Protein AF-A0A8S3FJT2-F1 (afdb_monomer_lite)

pLDDT: mean 82.51, std 18.98, range [36.62, 97.38]

Organism: NCBI:txid392030

Secondary structure (DSSP, 8-state):
-------------S-EEEEEEEE-SS-EEEEEEEE----SPPHHHHHHHHHHHHHHHHHHHHHHT-

Foldseek 3Di:
DDDPPPPPPPDPPQWDWDWDWDDDPPDTDTDTDTDHDPPDDDPVVVVVVVVVVVVVVVVVCVVVPD

InterPro domains:
  IPR049733 Coiled-coil domain-containing protein 61, N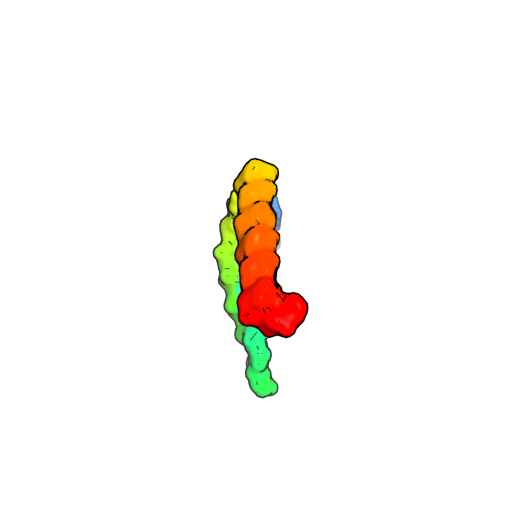-terminal head domain [PF27933] (5-42)

Structure (mmCIF, N/CA/C/O backbone):
data_AF-A0A8S3FJT2-F1
#
_entry.id   AF-A0A8S3FJT2-F1
#
loop_
_atom_site.group_PDB
_atom_site.id
_atom_site.type_symbol
_atom_site.label_atom_id
_atom_site.label_alt_id
_atom_site.label_comp_id
_atom_site.label_asym_id
_atom_site.label_entity_id
_atom_site.label_seq_id
_atom_site.pdbx_PDB_ins_code
_atom_site.Cartn_x
_atom_site.Cartn_y
_atom_site.Cartn_z
_atom_site.occupancy
_atom_site.B_iso_or_equiv
_atom_site.auth_seq_id
_atom_site.auth_comp_id
_atom_site.auth_asym_id
_atom_site.auth_atom_id
_atom_site.pdbx_PDB_model_num
ATOM 1 N N . GLN A 1 1 ? 8.932 26.189 -41.117 1.00 36.62 1 GLN A N 1
ATOM 2 C CA . GLN A 1 1 ? 8.994 26.790 -39.769 1.00 36.62 1 GLN A CA 1
ATOM 3 C C . GLN A 1 1 ? 8.288 25.816 -38.841 1.00 36.62 1 GLN A C 1
ATOM 5 O O . GLN A 1 1 ? 7.209 25.366 -39.196 1.00 36.62 1 GLN A O 1
ATOM 10 N N . GLU A 1 2 ? 8.993 25.383 -37.800 1.00 37.62 2 GLU A N 1
ATOM 11 C CA . GLU A 1 2 ? 8.834 24.120 -37.063 1.00 37.62 2 GLU A CA 1
ATOM 12 C C . GLU A 1 2 ? 7.432 23.796 -36.523 1.00 37.62 2 GLU A C 1
ATOM 14 O O . GLU A 1 2 ? 6.718 24.653 -36.000 1.00 37.62 2 GLU A O 1
ATOM 19 N N . ASP A 1 3 ? 7.100 22.504 -36.596 1.00 41.59 3 ASP A N 1
ATOM 20 C CA . A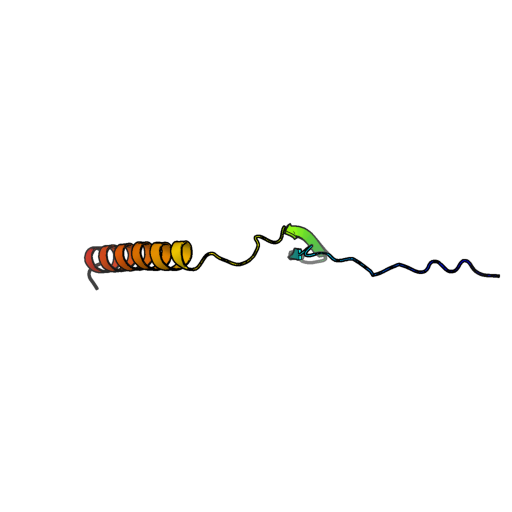SP A 1 3 ? 5.949 21.850 -35.980 1.00 41.59 3 ASP A CA 1
ATOM 21 C C . ASP A 1 3 ? 5.868 22.117 -34.466 1.00 41.59 3 ASP A C 1
ATOM 23 O O . ASP A 1 3 ? 6.610 21.551 -33.659 1.00 41.59 3 ASP A O 1
ATOM 27 N N . GLN A 1 4 ? 4.893 22.926 -34.045 1.00 44.19 4 GLN A N 1
ATOM 28 C CA . GLN A 1 4 ? 4.488 23.011 -32.641 1.00 44.19 4 GLN A CA 1
ATOM 29 C C . GLN A 1 4 ? 3.753 21.729 -32.227 1.00 44.19 4 GLN A C 1
ATOM 31 O O . GLN A 1 4 ? 2.522 21.670 -32.207 1.00 44.19 4 GLN A O 1
ATOM 36 N N . LYS A 1 5 ? 4.493 20.704 -31.795 1.00 42.72 5 LYS A N 1
ATOM 37 C CA . LYS A 1 5 ? 3.909 19.609 -31.010 1.00 42.72 5 LYS A CA 1
ATOM 38 C C . LYS A 1 5 ? 3.700 20.081 -29.568 1.00 42.72 5 LYS A C 1
ATOM 40 O O . LYS A 1 5 ? 4.473 19.754 -28.672 1.00 42.72 5 LYS A O 1
ATOM 45 N N . LYS A 1 6 ? 2.632 20.855 -29.333 1.00 39.88 6 LYS A N 1
ATOM 46 C CA . LYS A 1 6 ? 2.096 21.093 -27.983 1.00 39.88 6 LYS A CA 1
ATOM 47 C C . LYS A 1 6 ? 1.646 19.749 -27.409 1.00 39.88 6 LYS A C 1
ATOM 49 O O . LYS A 1 6 ? 0.552 19.273 -27.704 1.00 39.88 6 LYS A O 1
ATOM 54 N N . THR A 1 7 ? 2.490 19.114 -26.603 1.00 41.44 7 THR A N 1
ATOM 55 C CA . THR A 1 7 ? 2.100 17.963 -25.789 1.00 41.44 7 THR A CA 1
ATOM 56 C C . THR A 1 7 ? 1.158 18.463 -24.700 1.00 41.44 7 THR A C 1
ATOM 58 O O . THR A 1 7 ? 1.565 18.990 -23.670 1.00 41.44 7 THR A O 1
ATOM 61 N N . SER A 1 8 ? -0.143 18.355 -24.960 1.00 49.41 8 SER A N 1
ATOM 62 C CA . SER A 1 8 ? -1.196 18.660 -24.000 1.00 49.41 8 SER A CA 1
ATOM 63 C C . SER A 1 8 ? -1.061 17.739 -22.781 1.00 49.41 8 SER A C 1
ATOM 65 O O . SER A 1 8 ? -1.594 16.632 -22.759 1.00 49.41 8 SER A O 1
ATOM 67 N N . THR A 1 9 ? -0.366 18.195 -21.741 1.00 55.81 9 THR A N 1
ATOM 68 C CA . THR A 1 9 ? -0.296 17.545 -20.419 1.00 55.81 9 THR A CA 1
ATOM 69 C C . THR A 1 9 ? -1.601 17.686 -19.627 1.00 55.81 9 THR A C 1
ATOM 71 O O . THR A 1 9 ? -1.681 17.342 -18.448 1.00 55.81 9 THR A O 1
ATOM 74 N N . THR A 1 10 ? -2.669 18.164 -20.263 1.00 56.78 10 THR A N 1
ATOM 75 C CA . THR A 1 10 ? -3.979 18.315 -19.646 1.00 56.78 10 THR A CA 1
ATOM 76 C C . THR A 1 10 ? -4.772 17.016 -19.771 1.00 56.78 10 THR A C 1
ATOM 78 O O . THR A 1 10 ? -5.334 16.723 -20.824 1.00 56.78 10 THR A O 1
ATOM 81 N N . LYS A 1 11 ? -4.834 16.301 -18.636 1.00 54.59 11 LYS A N 1
ATOM 82 C CA . LYS A 1 11 ? -5.827 15.300 -18.173 1.00 54.59 11 LYS A CA 1
ATOM 83 C C . LYS A 1 11 ? -5.194 13.979 -17.715 1.00 54.59 11 LYS A C 1
ATOM 85 O O . LYS A 1 11 ? -5.607 12.897 -18.115 1.00 54.59 11 LYS A O 1
ATOM 90 N N . LEU A 1 12 ? -4.253 14.046 -16.770 1.00 60.09 12 LEU A N 1
ATOM 91 C CA . LEU A 1 12 ? -3.969 12.915 -15.876 1.00 60.09 12 LEU A CA 1
ATOM 92 C C . LEU A 1 12 ? -5.108 12.797 -14.853 1.00 60.09 12 LEU A C 1
ATOM 94 O O . LEU A 1 12 ? -4.942 13.072 -13.668 1.00 60.09 12 LEU A O 1
ATOM 98 N N . SER A 1 13 ? -6.303 12.425 -15.314 1.00 68.31 13 SER A N 1
ATOM 99 C CA . SER A 1 13 ? -7.395 12.065 -14.416 1.00 68.31 13 SER A CA 1
ATOM 100 C C . SER A 1 13 ? -7.005 10.766 -13.712 1.00 68.31 13 SER A C 1
ATOM 102 O O . SER A 1 13 ? -7.132 9.684 -14.277 1.00 68.31 13 SER A O 1
ATOM 104 N N . ASN A 1 14 ? -6.478 10.867 -12.492 1.00 68.38 14 ASN A N 1
ATOM 105 C CA . ASN A 1 14 ? -6.338 9.760 -11.543 1.00 68.38 14 ASN A CA 1
ATOM 106 C C . ASN A 1 14 ? -5.503 8.528 -11.969 1.00 68.38 14 ASN A C 1
ATOM 108 O O . ASN A 1 14 ? -5.489 7.537 -11.236 1.00 68.38 14 ASN A O 1
ATOM 112 N N . LYS 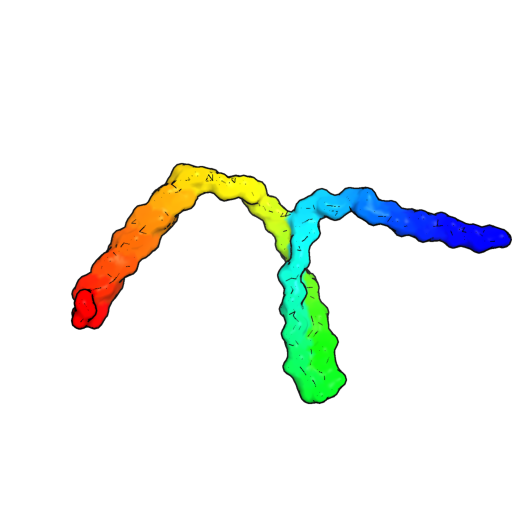A 1 15 ? -4.788 8.554 -13.101 1.00 81.38 15 LYS A N 1
ATOM 113 C CA . LYS A 1 15 ? -3.925 7.443 -13.534 1.00 81.38 15 LYS A CA 1
ATOM 114 C C . LYS A 1 15 ? -2.646 7.427 -12.692 1.00 81.38 15 LYS A C 1
ATOM 116 O O . LYS A 1 15 ? -1.862 8.371 -12.755 1.00 81.38 15 LYS A O 1
ATOM 121 N N . ARG A 1 16 ? -2.448 6.373 -11.896 1.00 88.38 16 ARG A N 1
ATOM 122 C CA . ARG A 1 16 ? -1.268 6.186 -11.034 1.00 88.38 16 ARG A CA 1
ATOM 123 C C . ARG A 1 16 ? -0.441 5.018 -11.564 1.00 88.38 16 ARG A C 1
ATOM 125 O O . ARG A 1 16 ? -1.013 4.083 -12.113 1.00 88.38 16 ARG A O 1
ATOM 132 N N . TYR A 1 17 ? 0.877 5.058 -11.402 1.00 92.25 17 TYR A N 1
ATOM 133 C CA . TYR A 1 17 ? 1.750 3.945 -11.772 1.00 92.25 17 TYR A CA 1
ATOM 134 C C . TYR A 1 17 ? 2.583 3.529 -10.563 1.00 92.25 17 TYR A C 1
ATOM 136 O O . TYR A 1 17 ? 3.258 4.370 -9.973 1.00 92.25 17 TYR A O 1
ATOM 144 N N . LEU A 1 18 ? 2.537 2.249 -10.199 1.00 94.25 18 LEU A N 1
ATOM 145 C CA . LEU A 1 18 ? 3.546 1.647 -9.335 1.00 94.25 18 LEU A CA 1
ATOM 146 C C . LEU A 1 18 ? 4.704 1.228 -10.237 1.00 94.25 18 LEU A C 1
ATOM 148 O O . LEU A 1 18 ? 4.525 0.395 -11.120 1.00 94.25 18 LEU A O 1
ATOM 152 N N . ILE A 1 19 ? 5.869 1.839 -10.055 1.00 93.50 19 ILE A N 1
ATOM 153 C CA . ILE A 1 19 ? 7.045 1.535 -10.869 1.00 93.50 19 ILE A CA 1
ATOM 154 C C . ILE A 1 19 ? 7.911 0.566 -10.078 1.00 93.50 19 ILE A C 1
ATOM 156 O O . ILE A 1 19 ? 8.564 0.962 -9.114 1.00 93.50 19 ILE A O 1
ATOM 160 N N . LEU A 1 20 ? 7.916 -0.700 -10.490 1.00 95.44 20 LEU A N 1
ATOM 161 C CA . LEU A 1 20 ? 8.911 -1.644 -10.008 1.00 95.44 20 LEU A CA 1
ATOM 162 C C . LEU A 1 20 ? 10.187 -1.428 -10.817 1.00 95.44 20 LEU A C 1
ATOM 164 O O . LEU A 1 20 ? 10.191 -1.589 -12.038 1.00 95.44 20 LEU A O 1
ATOM 168 N N . ILE A 1 21 ? 11.252 -1.044 -10.124 1.00 95.94 21 ILE A N 1
ATOM 169 C CA . ILE A 1 21 ? 12.581 -0.909 -10.709 1.00 95.94 21 ILE A CA 1
ATOM 170 C C . ILE A 1 21 ? 13.369 -2.136 -10.285 1.00 95.94 21 ILE A C 1
ATOM 172 O O . ILE A 1 21 ? 13.742 -2.268 -9.119 1.00 95.94 21 ILE A O 1
ATOM 176 N N . TYR A 1 22 ? 13.594 -3.038 -11.230 1.00 95.38 22 TYR A N 1
ATOM 177 C CA . TYR A 1 22 ? 14.438 -4.198 -11.011 1.00 95.38 22 TYR A CA 1
ATOM 178 C C . TYR A 1 22 ? 15.852 -3.873 -11.484 1.00 95.38 22 TYR A C 1
ATOM 180 O O . TYR A 1 22 ? 16.079 -3.650 -12.673 1.00 95.38 22 TYR A O 1
ATOM 188 N N . ASN A 1 23 ? 16.780 -3.792 -10.532 1.00 96.06 23 ASN A N 1
ATOM 189 C CA . ASN A 1 23 ? 18.189 -3.543 -10.811 1.00 96.06 23 ASN A CA 1
ATOM 190 C C . ASN A 1 23 ? 18.929 -4.882 -10.853 1.00 96.06 23 ASN A C 1
ATOM 192 O O . ASN A 1 23 ? 18.898 -5.629 -9.875 1.00 96.06 23 ASN A O 1
ATOM 196 N N . VAL A 1 24 ? 19.602 -5.148 -11.967 1.00 94.56 24 VAL A N 1
ATOM 197 C CA . VAL A 1 24 ? 20.561 -6.248 -12.142 1.00 94.56 24 VAL A CA 1
ATOM 198 C C . VAL A 1 24 ? 21.948 -5.661 -12.411 1.00 94.56 24 VAL A C 1
ATOM 200 O O . VAL A 1 24 ? 22.085 -4.444 -12.504 1.00 94.56 24 VAL A O 1
ATOM 203 N N . GLU A 1 25 ? 22.986 -6.495 -12.507 1.00 94.12 25 GLU A N 1
ATOM 204 C CA . GLU A 1 25 ? 24.394 -6.051 -12.534 1.00 94.12 25 GLU A CA 1
ATOM 205 C C . GLU A 1 25 ? 24.703 -4.945 -13.551 1.00 94.12 25 GLU A C 1
ATOM 207 O O . GLU A 1 25 ? 25.495 -4.052 -13.250 1.00 94.12 25 GLU A O 1
ATOM 212 N N . TYR A 1 26 ? 24.053 -4.961 -14.717 1.00 92.19 26 TYR A N 1
ATOM 213 C CA . TYR A 1 26 ? 24.324 -4.004 -15.794 1.00 92.19 26 TYR A CA 1
ATOM 214 C C . TYR A 1 26 ? 23.081 -3.283 -16.321 1.00 92.19 26 TYR A C 1
ATOM 216 O O . TYR A 1 26 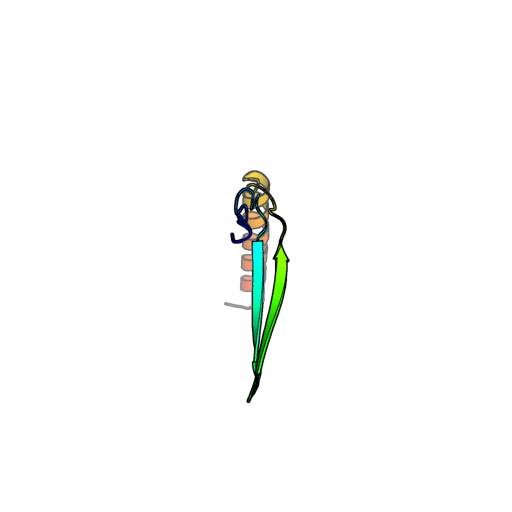? 23.218 -2.398 -17.160 1.00 92.19 26 TYR A O 1
ATOM 224 N N . ASP A 1 27 ? 21.890 -3.600 -15.800 1.00 94.62 27 ASP A N 1
ATOM 225 C CA . ASP A 1 27 ? 20.624 -3.058 -16.296 1.00 94.62 27 ASP A CA 1
ATOM 226 C C . ASP A 1 27 ? 19.683 -2.617 -15.177 1.00 94.62 27 ASP A C 1
ATOM 228 O O . ASP A 1 27 ? 19.661 -3.147 -14.062 1.00 94.62 27 ASP A O 1
ATOM 232 N N . ARG A 1 28 ? 18.829 -1.652 -15.526 1.00 94.81 28 ARG A N 1
ATOM 233 C CA . ARG A 1 28 ? 17.665 -1.266 -14.729 1.00 94.81 28 ARG A CA 1
ATOM 234 C C . ARG A 1 28 ? 16.419 -1.410 -15.571 1.00 94.81 28 ARG A C 1
ATOM 236 O O . ARG A 1 28 ? 16.226 -0.676 -16.538 1.00 94.81 28 ARG A O 1
ATOM 243 N N . ILE A 1 29 ? 15.557 -2.335 -15.178 1.00 96.25 29 ILE A N 1
ATOM 244 C CA . ILE A 1 29 ? 14.314 -2.599 -15.888 1.00 96.25 29 ILE A CA 1
ATOM 245 C C . ILE A 1 29 ? 13.164 -1.937 -15.136 1.00 96.25 29 ILE A C 1
ATOM 247 O O . ILE A 1 29 ? 12.979 -2.146 -13.936 1.00 96.25 29 ILE A O 1
ATOM 251 N N . TYR A 1 30 ? 12.387 -1.137 -15.864 1.00 96.62 30 TYR A N 1
ATOM 252 C CA . TYR A 1 30 ? 11.217 -0.438 -15.349 1.00 96.62 30 TYR A CA 1
ATOM 253 C C . TYR A 1 30 ? 9.957 -1.196 -15.750 1.00 96.62 30 TYR A C 1
ATOM 255 O O . TYR A 1 30 ? 9.625 -1.279 -16.931 1.00 96.62 30 TYR A O 1
ATOM 263 N N . TYR A 1 31 ? 9.222 -1.691 -14.760 1.00 95.75 31 TYR A N 1
ATOM 264 C CA . TYR A 1 31 ? 7.913 -2.303 -14.956 1.00 95.75 31 TYR A CA 1
ATOM 265 C C . TYR A 1 31 ? 6.828 -1.357 -14.426 1.00 95.75 31 TYR A C 1
ATOM 267 O O . TYR A 1 31 ? 6.550 -1.346 -13.221 1.00 95.75 31 TYR A O 1
ATOM 275 N N . PRO A 1 32 ? 6.228 -0.513 -15.290 1.00 94.06 32 PRO A N 1
ATOM 276 C CA . PRO A 1 32 ? 5.180 0.410 -14.880 1.00 94.06 32 PRO A CA 1
ATOM 277 C C . PRO A 1 32 ? 3.843 -0.325 -14.749 1.00 94.06 32 PRO A C 1
ATOM 279 O O . PRO A 1 32 ? 3.160 -0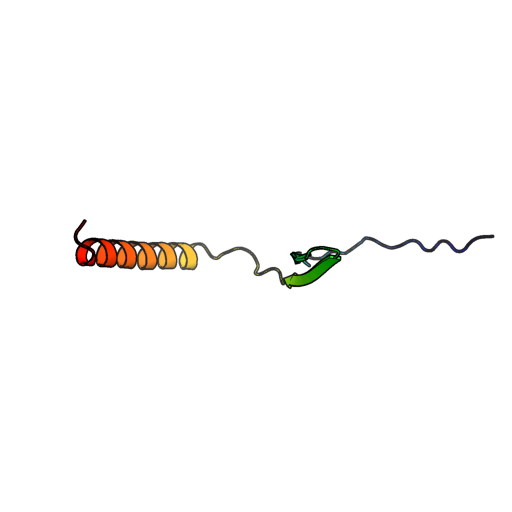.608 -15.735 1.00 94.06 32 PRO A O 1
ATOM 282 N N . LEU A 1 33 ? 3.421 -0.587 -13.517 1.00 93.62 33 LEU A N 1
ATOM 283 C CA . LEU A 1 33 ? 2.110 -1.152 -13.234 1.00 93.62 33 LEU A CA 1
ATOM 284 C C . LEU A 1 33 ? 1.066 -0.036 -13.130 1.00 93.62 33 LEU A C 1
ATOM 286 O O . LEU A 1 33 ? 1.135 0.814 -12.245 1.00 93.62 33 LEU A O 1
ATOM 290 N N . SER A 1 34 ? 0.079 -0.042 -14.026 1.00 91.06 34 SER A N 1
ATOM 291 C CA . SER A 1 34 ? -1.010 0.943 -14.019 1.00 91.06 34 SER A CA 1
ATOM 292 C C . SER A 1 34 ? -2.025 0.643 -12.916 1.00 91.06 34 SER A C 1
ATOM 294 O O . SER A 1 34 ? -2.664 -0.406 -12.919 1.00 91.06 34 SER A O 1
ATOM 296 N N . LEU A 1 35 ? -2.229 1.601 -12.017 1.00 90.12 35 LEU A N 1
ATOM 297 C CA . LEU A 1 35 ? -3.212 1.548 -10.943 1.00 90.12 35 LEU A CA 1
ATOM 298 C C . LEU A 1 35 ? -4.398 2.465 -11.251 1.00 90.12 35 LEU A C 1
ATOM 300 O O . LEU A 1 35 ? -4.242 3.610 -11.694 1.00 90.12 35 LEU A O 1
ATOM 304 N N . ARG A 1 36 ? -5.599 1.956 -10.972 1.00 87.31 36 ARG A N 1
ATOM 305 C CA . ARG A 1 36 ? -6.839 2.737 -11.009 1.00 87.31 36 ARG A CA 1
ATOM 306 C C . ARG A 1 36 ? -7.063 3.390 -9.650 1.00 87.31 36 ARG A C 1
ATOM 308 O O . ARG A 1 36 ? -6.746 2.812 -8.616 1.00 87.31 36 ARG A O 1
ATOM 315 N N . TYR A 1 37 ? -7.615 4.596 -9.649 1.00 87.38 37 TYR A N 1
ATOM 316 C CA . TYR A 1 37 ? -8.024 5.243 -8.408 1.00 87.38 37 TYR A CA 1
ATOM 317 C C . TYR A 1 37 ? -9.273 4.564 -7.848 1.00 87.38 37 TYR A C 1
ATOM 319 O O . TYR A 1 37 ? -10.306 4.532 -8.511 1.00 87.38 37 TYR A O 1
ATOM 327 N N . CYS A 1 38 ? -9.171 4.050 -6.625 1.00 84.31 38 CYS A N 1
ATOM 328 C CA . CYS A 1 38 ? -10.253 3.329 -5.953 1.00 84.31 38 CYS A CA 1
ATOM 329 C C . CYS A 1 38 ? -11.263 4.246 -5.237 1.00 84.31 38 CYS A C 1
ATOM 331 O O . CYS A 1 38 ? -12.107 3.753 -4.500 1.00 84.31 38 CYS A O 1
ATOM 333 N N . GLY A 1 39 ? -11.194 5.568 -5.430 1.00 86.19 39 GLY A N 1
ATOM 334 C CA . GLY A 1 39 ? -12.069 6.510 -4.728 1.00 86.19 39 GLY A CA 1
ATOM 335 C C . GLY A 1 39 ? -11.576 6.872 -3.325 1.00 86.19 39 GLY A C 1
ATOM 336 O O . GLY A 1 39 ? -10.414 6.654 -2.969 1.00 86.19 39 GLY A O 1
ATOM 337 N N . ARG A 1 40 ? -12.465 7.483 -2.536 1.00 84.38 40 ARG A N 1
ATOM 338 C CA . ARG A 1 40 ? -12.275 7.654 -1.090 1.00 84.38 40 ARG A CA 1
ATOM 339 C C . ARG A 1 40 ? -12.683 6.359 -0.393 1.00 84.38 40 ARG A C 1
ATOM 341 O O . ARG A 1 40 ? -13.681 5.758 -0.770 1.00 84.38 40 ARG A O 1
ATOM 348 N N . SER A 1 41 ? -11.918 5.951 0.612 1.00 86.38 41 SER A N 1
ATOM 349 C CA . SER A 1 41 ? -12.277 4.825 1.472 1.00 86.38 41 SER A CA 1
ATOM 350 C C . SER A 1 41 ? -13.561 5.130 2.248 1.00 86.38 41 SER A C 1
ATOM 352 O O . SER A 1 41 ? -13.678 6.215 2.821 1.00 86.38 41 SER A O 1
ATOM 354 N N . ASP A 1 42 ? -14.489 4.176 2.292 1.00 90.69 42 ASP A N 1
ATOM 355 C CA . ASP A 1 42 ? -15.662 4.234 3.169 1.00 90.69 42 ASP A CA 1
ATOM 356 C C . ASP A 1 42 ? -15.226 4.054 4.634 1.00 90.69 42 ASP A C 1
ATOM 358 O O . ASP A 1 42 ? -14.508 3.107 4.972 1.00 90.69 42 ASP A O 1
ATOM 362 N N . THR A 1 43 ? -15.638 4.976 5.503 1.00 93.25 43 THR A N 1
ATOM 363 C CA . THR A 1 43 ? -15.285 4.967 6.926 1.00 93.25 43 THR A CA 1
ATOM 364 C C . THR A 1 43 ? -15.906 3.787 7.665 1.00 93.25 43 THR A C 1
ATOM 366 O O . THR A 1 43 ? -15.268 3.255 8.569 1.00 93.25 43 THR A O 1
ATOM 369 N N . LEU A 1 44 ? -17.099 3.330 7.271 1.00 94.38 44 LEU A N 1
ATOM 370 C CA . LEU A 1 44 ? -17.767 2.199 7.923 1.00 94.38 44 LEU A CA 1
ATOM 371 C C . LEU A 1 44 ? -17.048 0.883 7.628 1.00 94.38 44 LEU A C 1
ATOM 373 O O . LEU A 1 44 ? -16.783 0.101 8.541 1.00 94.38 44 LEU A O 1
ATOM 377 N N . VAL A 1 45 ? -16.662 0.678 6.366 1.00 91.81 45 VAL A N 1
ATOM 378 C CA . VAL A 1 45 ? -15.868 -0.488 5.954 1.00 91.81 45 VAL A CA 1
ATOM 379 C C . VAL A 1 45 ? -14.520 -0.486 6.669 1.00 91.81 45 VAL A C 1
ATOM 381 O O . VAL A 1 45 ? -14.093 -1.523 7.167 1.00 91.81 45 VAL A O 1
ATOM 384 N N . LEU A 1 46 ? -13.868 0.675 6.777 1.00 93.06 46 LEU A N 1
ATOM 385 C CA . LEU A 1 46 ? -12.589 0.792 7.474 1.00 93.06 46 LEU A CA 1
ATOM 386 C C . LEU A 1 46 ? -12.704 0.436 8.963 1.00 93.06 46 LEU A C 1
ATOM 388 O O . LEU A 1 46 ? -11.879 -0.323 9.465 1.00 93.06 46 LEU A O 1
ATOM 392 N N . ILE A 1 47 ? -13.718 0.954 9.661 1.00 96.00 47 ILE A N 1
ATOM 393 C CA . ILE A 1 47 ? -13.943 0.656 11.084 1.00 96.00 47 ILE A CA 1
ATOM 394 C C . ILE A 1 47 ? -14.180 -0.842 11.289 1.00 96.00 47 ILE A C 1
ATOM 396 O O . ILE A 1 47 ? -13.590 -1.436 12.192 1.00 96.00 47 ILE A O 1
ATOM 400 N N . GLU A 1 48 ? -14.995 -1.468 10.438 1.00 96.56 48 GLU A N 1
ATOM 401 C CA . GLU A 1 48 ? -15.259 -2.903 10.548 1.00 96.56 48 GLU A CA 1
ATOM 402 C C . GLU A 1 48 ? -13.998 -3.734 10.282 1.00 96.56 48 GLU A C 1
ATOM 404 O O . GLU A 1 48 ? -13.707 -4.660 11.037 1.00 96.56 48 GLU A O 1
ATOM 409 N N . GLN A 1 49 ? -13.193 -3.365 9.281 1.00 96.06 49 GLN A N 1
ATOM 410 C CA . GLN A 1 49 ? -11.906 -4.019 9.031 1.00 96.06 49 GLN A CA 1
ATOM 411 C C . GLN A 1 49 ? -10.942 -3.865 10.212 1.00 96.06 49 GLN A C 1
ATOM 413 O O . GLN A 1 49 ? -10.307 -4.837 10.612 1.00 96.06 49 GLN A O 1
ATOM 418 N N . ILE A 1 50 ? -10.865 -2.683 10.831 1.00 96.81 50 ILE A N 1
ATOM 419 C CA . ILE A 1 50 ? -10.043 -2.469 12.032 1.00 96.81 50 ILE A CA 1
ATOM 420 C C . ILE A 1 50 ? -10.510 -3.375 13.173 1.00 96.81 50 ILE A C 1
ATOM 422 O O . ILE A 1 50 ? -9.681 -3.997 13.838 1.00 96.81 50 ILE A O 1
ATOM 426 N N . ARG A 1 51 ? -11.825 -3.479 13.397 1.00 97.38 51 ARG A N 1
ATOM 427 C CA . ARG A 1 51 ? -12.392 -4.331 14.449 1.00 97.38 51 ARG A CA 1
ATOM 428 C C . ARG A 1 51 ? -12.049 -5.803 14.221 1.00 97.38 51 ARG A C 1
ATOM 430 O O . ARG A 1 51 ? -11.611 -6.469 15.157 1.00 97.38 51 ARG A O 1
ATOM 437 N N . GLN A 1 52 ? -12.199 -6.281 12.986 1.00 97.19 52 GLN A N 1
ATOM 438 C CA . GLN A 1 52 ? -11.862 -7.651 12.591 1.00 97.19 52 GLN A CA 1
ATOM 439 C C . GLN A 1 52 ? -10.371 -7.940 12.789 1.00 97.19 52 GLN A C 1
ATOM 441 O O . GLN A 1 52 ? -10.021 -8.887 13.490 1.00 97.19 52 GLN A O 1
ATOM 446 N N . LEU A 1 53 ? -9.497 -7.079 12.260 1.00 97.06 53 LEU A N 1
ATOM 447 C CA . LEU A 1 53 ? -8.046 -7.241 12.372 1.00 97.06 53 LEU A CA 1
ATOM 448 C C . LEU A 1 53 ? -7.557 -7.152 13.821 1.00 97.06 53 LEU A C 1
ATOM 450 O O . LEU A 1 53 ? -6.627 -7.857 14.205 1.00 97.06 53 LEU A O 1
ATOM 454 N N . THR A 1 54 ? -8.164 -6.297 14.645 1.00 96.69 54 THR A N 1
ATOM 455 C CA . THR A 1 54 ? -7.802 -6.191 16.067 1.00 96.69 54 THR A CA 1
ATOM 456 C C . THR A 1 54 ? -8.205 -7.458 16.816 1.00 96.69 54 THR A C 1
ATOM 458 O O . THR A 1 54 ? -7.393 -8.003 17.557 1.00 96.69 54 THR A O 1
ATOM 461 N N . ALA A 1 55 ? -9.413 -7.978 16.579 1.00 96.62 55 ALA A N 1
ATOM 462 C CA . ALA A 1 55 ? -9.858 -9.232 17.183 1.00 96.62 55 ALA A CA 1
ATOM 463 C C . ALA A 1 55 ? -8.979 -10.423 16.761 1.00 96.62 55 ALA A C 1
ATOM 465 O O . ALA A 1 55 ? -8.607 -11.239 17.603 1.00 96.62 55 ALA A O 1
ATOM 466 N N . GLU A 1 56 ? -8.606 -10.500 15.480 1.00 95.75 56 GLU A N 1
ATOM 467 C CA . GLU A 1 56 ? -7.699 -11.534 14.975 1.00 95.75 56 GLU A CA 1
ATOM 468 C C . GLU A 1 56 ? -6.319 -11.440 15.634 1.00 95.75 56 GLU A C 1
ATOM 470 O O . GLU A 1 56 ? -5.780 -12.451 16.082 1.00 95.75 56 GLU A O 1
ATOM 475 N N . ASN A 1 57 ? -5.767 -10.231 15.768 1.00 95.00 57 ASN A N 1
ATOM 476 C CA . ASN A 1 57 ? -4.491 -10.027 16.448 1.00 95.00 57 ASN A CA 1
ATOM 477 C C . ASN A 1 57 ? -4.536 -10.448 17.919 1.00 95.00 57 ASN A C 1
ATOM 479 O O . ASN A 1 57 ? -3.607 -11.102 18.380 1.00 95.00 57 ASN A O 1
ATOM 483 N N . GLU A 1 58 ? -5.592 -10.107 18.660 1.00 94.88 58 GLU A N 1
ATOM 484 C CA . GLU A 1 58 ? -5.728 -10.519 20.064 1.00 94.88 58 GLU A CA 1
ATOM 485 C C . GLU A 1 58 ? -5.845 -12.043 20.202 1.00 94.88 58 GLU A C 1
ATOM 487 O O . GLU A 1 58 ? -5.185 -12.649 21.050 1.00 94.88 58 GLU A O 1
ATOM 492 N N . LEU A 1 59 ? -6.594 -12.694 19.308 1.00 94.81 59 LEU A N 1
ATOM 493 C CA . LEU A 1 59 ? -6.647 -14.153 19.250 1.00 94.81 59 LEU A CA 1
ATOM 494 C C . LEU A 1 59 ? -5.264 -14.749 18.958 1.00 94.81 59 LEU A C 1
ATOM 496 O O . LEU A 1 59 ? -4.830 -15.667 19.654 1.00 94.81 59 LEU A O 1
ATOM 500 N N . LEU A 1 60 ? -4.553 -14.230 17.957 1.00 93.69 60 LEU A N 1
ATOM 501 C CA . LEU A 1 60 ? -3.223 -14.715 17.595 1.00 93.69 60 LEU A CA 1
ATOM 502 C C . LEU A 1 60 ? -2.209 -14.508 18.722 1.00 93.69 60 LEU A C 1
ATOM 504 O O . LEU A 1 60 ? -1.434 -15.423 18.983 1.00 93.69 60 LEU A O 1
ATOM 508 N N . LYS A 1 61 ? -2.250 -13.375 19.431 1.00 92.19 61 LYS A N 1
ATOM 509 C CA . LYS A 1 61 ? -1.419 -13.128 20.621 1.00 92.19 61 LYS A CA 1
ATOM 510 C C . LYS A 1 61 ? -1.707 -14.142 21.725 1.00 92.19 61 LYS A C 1
ATOM 512 O O . LYS A 1 61 ? -0.778 -14.789 22.198 1.00 92.19 61 LYS A O 1
ATOM 517 N N . SER A 1 62 ? -2.985 -14.373 22.046 1.00 90.56 62 SER A N 1
ATOM 518 C CA . SER A 1 62 ? -3.377 -15.373 23.052 1.00 90.56 62 SER A CA 1
ATOM 519 C C . SER A 1 62 ? -2.929 -16.793 22.689 1.00 90.56 62 SER A C 1
ATOM 521 O O . SER A 1 62 ? -2.568 -17.579 23.561 1.00 90.56 62 SER A O 1
ATOM 523 N N . ARG A 1 63 ? -2.902 -17.122 21.389 1.00 83.81 63 ARG A N 1
ATOM 524 C CA . ARG A 1 63 ? -2.456 -18.427 20.883 1.00 83.81 63 ARG A CA 1
ATOM 525 C C . ARG A 1 63 ? -0.935 -18.545 20.826 1.00 83.81 63 ARG A C 1
ATOM 527 O O . ARG A 1 63 ? -0.409 -19.646 20.951 1.00 83.81 63 ARG A O 1
ATOM 534 N N . ALA A 1 64 ? -0.244 -17.431 20.604 1.00 80.38 64 ALA A N 1
ATOM 535 C CA . ALA A 1 64 ? 1.210 -17.358 20.532 1.00 80.38 64 ALA A CA 1
ATOM 536 C C . ALA A 1 64 ? 1.889 -17.301 21.912 1.00 80.38 64 ALA A C 1
ATOM 538 O O . ALA A 1 64 ? 3.113 -17.374 21.962 1.00 80.38 64 ALA A O 1
ATOM 539 N N . GLY A 1 65 ? 1.130 -17.226 23.014 1.00 64.31 65 GLY A N 1
ATOM 540 C CA . GLY A 1 65 ? 1.674 -17.337 24.370 1.00 64.31 65 GLY A CA 1
ATOM 541 C C . GLY A 1 65 ? 2.635 -16.207 24.753 1.00 64.31 65 GLY A C 1
ATOM 542 O O . GLY A 1 65 ? 3.641 -16.476 25.407 1.00 64.31 65 GLY A O 1
ATOM 543 N N . PHE A 1 66 ? 2.332 -14.974 24.335 1.00 52.75 66 PHE A N 1
ATOM 544 C CA . PHE A 1 66 ? 2.906 -13.750 24.903 1.00 52.75 66 PHE A CA 1
ATOM 545 C C . PHE A 1 66 ? 1.872 -13.042 25.775 1.00 52.75 66 PHE A C 1
ATOM 547 O O . PHE A 1 66 ? 0.692 -13.001 25.355 1.00 52.75 66 PHE A O 1
#

Sequence (66 aa):
QEDQKKTSTTKLSNKRYLILIYNVEYDRIYYPLSLRYCGRSDTLVLIEQIRQLTAENELLKSRAGF

Radius of gyration: 22.79 Å; chains: 1; bounding box: 42×45×65 Å

=== Feature glossary ===
Annotated list of the representations used here:

Nearest PDB structures. The Foldseek neighbor list gives the closest experimentally determined structures in the PDB, ranked by structural alignment. TM-score near 1 means near-identical fold; near 0.3 means only rough topology match. This is how one finds what a novel AlphaFold prediction most resembles in the solved-structure universe.

Foldseek 3Di. Foldseek's 3Di representation c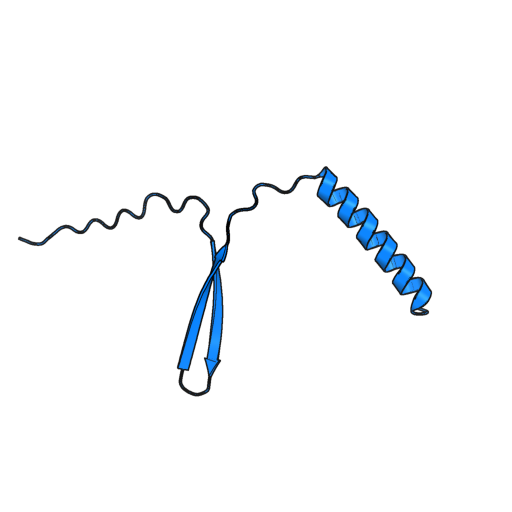ompresses backbone geometry into a per-residue letter drawn from a learned twenty-state alphabet. It captures the tertiary interaction pattern around each residue — which residues are packed against it in space, regardless of where they are in sequence.

Radius of gyration, Cα contacts, bounding box. Radius of gyration (Rg) is the root-mean-square distance of Cα atoms from their centroid — a single number for overall size and compactness. A globular domain of N residues has Rg ≈ 2.2·N^0.38 Å; an extended or disordered chain has a much larger Rg. The Cα contact count is the number of residue pairs whose Cα atoms are within 8 Å and are more than four positions apart in sequence — a standard proxy for tertiary packing density. The bounding box is the smallest axis-aligned box enclosing all Cα atoms.

InterPro / GO / CATH / organism. The annotation block draws on four external resources. InterPro: which protein families and domains the sequence belongs to. GO: standardized terms for what the protein does, what process it participates in, and where in the cell it acts. CATH: which structural fold it has in the CATH hierarchy. Organism: the species of origin.

mmCIF coordinates. The mmCIF block holds the 3D Cartesian coordinates of each backbone atom (N, Cα, C, O) in ångströms. mmCIF is the PDB's canonical archive format — a tagged-loop text representation of the atomic model.

pLDDT. pLDDT is the predicted lDDT-Cα score: AlphaFold's confidence that the local environment of each residue (all inter-atomic distances within 15 Å) is correctly placed. It is a per-residue number between 0 and 100, with higher meaning more reliable.

Backbone torsions (φ/ψ). φ (phi) and ψ (psi) are the two rotatable backbone dihedrals per residue: φ is the C(i-1)–N–Cα–C torsion, ψ is the N–Cα–C–N(i+1) torsion, both in degrees on (−180°, 180°]. α-helical residues cluster near (−60°, −45°); β-strand residues near (−120°, +130°). A Ramachandran plot is simply a scatter of (φ, ψ) for every residue.

B-factor. For experimental (PDB) structures, the B-factor (temperature factor) quantifies the positional spread of each atom in the crystal — a combination of thermal vibration and static disorder — in units of Å². High B-factors mark flexible loops or poorly resolved regions; low B-factors mark the rigid, well-ordered core.

Secondary structure (3-state, P-SEA). SS3 is a coarse helix/strand/coil call (letters a/b/c) made by the P-SEA algorithm from inter-Cα distances and dihedrals. It is less detailed than DSSP but needs only Cα positions.

Predicted aligned error. Predicted aligned error is AlphaFold's pairwise confidence. Unlike pLDDT (per-residue), PAE is per-residue-pair and captures whether two parts of the structure are correctly placed relative to each other. Units are ångströms of expected positional error.

Solvent-accessible surface area. Solvent-accessible surface area (SASA) is the area in Å² traced out by the centre of a 1.4 Å probe sphere (a water molecule) rolled over the protein's van der Waals surface (Shrake–Rupley / Lee–Richards construction). Buried residues have near-zero SASA; fully exposed residues can exceed 200 Å². The total SASA scales roughly with the number of surface residues.

Secondary structure (8-state, DSSP). The SS8 string is DSSP's per-residue secondary-structure call. α-helix (H) means an i→i+4 H-bond ladder; β-strand (E) means the residue participates in a β-sheet; 3₁₀ (G) and π (I) are tighter and wider helices; T/S are turns/bends; '-' is loop.

Rendered structure images. Structure images are PyMOL renders from six orthogonal camera directions. Cartoon representation draws helices as coils and strands as arrows; sticks shows the backbone as bonds; surface shows the solvent-excluded envelope. Rainbow coloring maps sequence position to hue (blue→red, N→C); chain coloring assigns a distinct color per polypeptide.

Sequence. The amino-acid sequence is the protein's primary structure: the linear order of residues from the N-terminus to the C-terminus, written in one-letter code. Everything else here — the 3D coordinates, the secondary structure, the domain annotations — is ultimately a consequence of this string.

Contact-map, Ramachandran, and PAE plots. Three diagnostic plots accompany the record. The Cα contact map visualizes the tertiary structure as a 2D adjacency matrix (8 Å cutoff, sequence-local contacts suppressed). The Ramachandran plot shows the distribution of backbone (φ, ψ) torsions, with points in the α and β basins reflecting secondary structure content. The PAE plot shows AlphaFold's inter-residue confidence as a color matrix.